Protein AF-A0A957X2J7-F1 (afdb_monomer_lite)

Secondary structure (DSSP, 8-state):
---------HHHHHTSPPPPPHHHHHHHHHHS------SS-HHHHHHHHHHHHHHHHHH----S-GGGS-HHHHH------GGGT-TT-

Structure (mmCIF, N/CA/C/O backbone):
data_AF-A0A957X2J7-F1
#
_entry.id   AF-A0A957X2J7-F1
#
loop_
_atom_site.group_PDB
_atom_site.id
_atom_site.type_symbol
_atom_site.label_atom_id
_atom_site.label_alt_id
_atom_site.label_comp_id
_atom_site.label_asym_id
_atom_site.label_entity_id
_atom_site.label_seq_id
_atom_site.pdbx_PDB_ins_code
_atom_site.Cartn_x
_atom_site.Cartn_y
_atom_site.Cartn_z
_atom_site.occupancy
_atom_site.B_iso_or_equiv
_atom_site.auth_seq_id
_atom_site.auth_comp_id
_atom_site.auth_asym_id
_atom_site.auth_atom_id
_atom_site.pdbx_PDB_model_num
ATOM 1 N N . MET A 1 1 ? -39.519 2.417 -11.603 1.00 34.06 1 MET A N 1
ATOM 2 C CA . MET A 1 1 ? -38.874 2.677 -10.299 1.00 34.06 1 MET A CA 1
ATOM 3 C C . MET A 1 1 ? -37.552 1.922 -10.275 1.00 34.06 1 MET A C 1
ATOM 5 O O . MET A 1 1 ? -37.559 0.730 -10.018 1.00 34.06 1 MET A O 1
ATOM 9 N N . MET A 1 2 ? -36.441 2.578 -10.623 1.00 31.12 2 MET A N 1
ATOM 10 C CA . MET A 1 2 ? -35.092 2.032 -10.427 1.00 31.12 2 MET A CA 1
ATOM 11 C C . MET A 1 2 ? -34.477 2.771 -9.243 1.00 31.12 2 MET A C 1
ATOM 13 O O . MET A 1 2 ? -34.329 3.992 -9.285 1.00 31.12 2 MET A O 1
ATOM 17 N N . ASN A 1 3 ? -34.169 2.029 -8.187 1.00 32.38 3 ASN A N 1
ATOM 18 C CA . ASN A 1 3 ? -33.551 2.546 -6.978 1.00 32.38 3 ASN A CA 1
ATOM 19 C C . ASN A 1 3 ? -32.102 2.948 -7.311 1.00 32.38 3 ASN A C 1
ATOM 21 O O . ASN A 1 3 ? -31.265 2.080 -7.561 1.00 32.38 3 ASN A O 1
ATOM 25 N N . ARG A 1 4 ? -31.803 4.254 -7.356 1.00 42.81 4 ARG A N 1
ATOM 26 C CA . ARG A 1 4 ? -30.418 4.746 -7.336 1.00 42.81 4 ARG A CA 1
ATOM 27 C C . ARG A 1 4 ? -29.862 4.430 -5.949 1.00 42.81 4 ARG A C 1
ATOM 29 O O . ARG A 1 4 ? -30.063 5.202 -5.019 1.00 42.81 4 ARG A O 1
ATOM 36 N N . MET A 1 5 ? -29.203 3.283 -5.800 1.00 41.62 5 MET A N 1
ATOM 37 C CA . MET A 1 5 ? -28.268 3.096 -4.693 1.00 41.62 5 MET A CA 1
ATOM 38 C C . MET A 1 5 ? -27.200 4.176 -4.856 1.00 41.62 5 MET A C 1
ATOM 40 O O . MET A 1 5 ? -26.534 4.224 -5.889 1.00 41.62 5 MET A O 1
ATOM 44 N N . GLY A 1 6 ? -27.144 5.105 -3.902 1.00 42.69 6 GLY A N 1
ATOM 45 C CA . GLY A 1 6 ? -26.172 6.189 -3.884 1.00 42.69 6 GLY A CA 1
ATOM 46 C C . GLY A 1 6 ? -24.774 5.593 -3.868 1.00 42.69 6 GLY A C 1
ATOM 47 O O . GLY A 1 6 ? -24.322 5.114 -2.833 1.00 42.69 6 GLY A O 1
ATOM 48 N N . GLY A 1 7 ? -24.137 5.558 -5.037 1.00 47.16 7 GLY A N 1
ATOM 49 C CA . GLY A 1 7 ? -22.733 5.213 -5.154 1.00 47.16 7 GLY A CA 1
ATOM 50 C C . GLY A 1 7 ? -21.949 6.294 -4.436 1.00 47.16 7 GLY A C 1
ATOM 51 O O . GLY A 1 7 ? -21.995 7.453 -4.844 1.00 47.16 7 GLY A O 1
ATOM 52 N N . VAL A 1 8 ? -21.294 5.918 -3.342 1.00 54.81 8 VAL A N 1
ATOM 53 C CA . VAL A 1 8 ? -20.260 6.745 -2.727 1.00 54.81 8 VAL A CA 1
ATOM 54 C C . VAL A 1 8 ? -19.240 7.023 -3.828 1.00 54.81 8 VAL A C 1
ATOM 56 O O . VAL A 1 8 ? -18.768 6.091 -4.483 1.00 54.81 8 VAL A O 1
ATOM 59 N N . ASN A 1 9 ? -18.993 8.296 -4.123 1.00 73.31 9 ASN A N 1
ATOM 60 C CA . ASN A 1 9 ? -18.021 8.671 -5.139 1.00 73.31 9 ASN A CA 1
ATOM 61 C C . ASN A 1 9 ? -16.620 8.285 -4.622 1.00 73.31 9 ASN A C 1
ATOM 63 O O . ASN A 1 9 ? -16.384 8.368 -3.420 1.00 73.31 9 ASN A O 1
ATOM 67 N N . GLU A 1 10 ? -15.676 7.878 -5.479 1.00 69.00 10 GLU A N 1
ATOM 68 C CA . GLU A 1 10 ? -14.342 7.402 -5.032 1.00 69.00 10 GLU A CA 1
ATOM 69 C C . GLU A 1 10 ? -13.634 8.415 -4.105 1.00 69.00 10 GLU A C 1
ATOM 71 O O . GLU A 1 10 ? -13.014 8.047 -3.110 1.00 69.00 10 GLU A O 1
ATOM 76 N N . ILE A 1 11 ? -13.787 9.710 -4.404 1.00 71.38 11 ILE A N 1
ATOM 77 C CA . ILE A 1 11 ? -13.242 10.826 -3.613 1.00 71.38 11 ILE A CA 1
ATOM 78 C C . ILE A 1 11 ? -13.885 10.926 -2.220 1.00 71.38 11 ILE A C 1
ATOM 80 O O . ILE A 1 11 ? -13.211 11.287 -1.250 1.00 71.38 11 ILE A O 1
ATOM 84 N N . ASP A 1 12 ? -15.169 10.588 -2.113 1.00 82.38 12 ASP A N 1
ATOM 85 C CA . ASP A 1 12 ? -15.904 10.621 -0.850 1.00 82.38 12 ASP A CA 1
ATOM 86 C C . ASP A 1 12 ? -15.413 9.498 0.073 1.00 82.38 12 ASP A C 1
ATOM 88 O O . ASP A 1 12 ? -15.233 9.712 1.272 1.00 82.38 12 ASP A O 1
ATOM 92 N N . GLU A 1 13 ? -15.124 8.316 -0.482 1.00 90.44 13 GLU A N 1
ATOM 93 C CA . GLU A 1 13 ? -14.612 7.179 0.287 1.00 90.44 13 GLU A CA 1
ATOM 94 C C . GLU A 1 13 ? -13.200 7.444 0.832 1.00 90.44 13 GLU A C 1
ATOM 96 O O . GLU A 1 13 ? -12.954 7.240 2.019 1.00 90.44 13 GLU A O 1
ATOM 101 N N . LEU A 1 14 ? -12.292 7.985 0.010 1.00 91.38 14 LEU A N 1
ATOM 102 C CA . LEU A 1 14 ? -10.929 8.345 0.439 1.00 91.38 14 LEU A CA 1
ATOM 103 C C . LEU A 1 14 ? -10.901 9.380 1.571 1.00 91.38 14 LEU A C 1
ATOM 105 O O . LEU A 1 14 ? -9.952 9.420 2.352 1.00 91.38 14 LEU A O 1
ATOM 109 N N . SER A 1 15 ? -11.937 10.216 1.651 1.00 92.62 15 SER A N 1
ATOM 110 C CA . SER A 1 15 ? -12.072 11.263 2.668 1.00 92.62 15 SER A CA 1
ATOM 111 C C . SER A 1 15 ? -12.952 10.840 3.851 1.00 92.62 15 SER A C 1
ATOM 113 O O . SER A 1 15 ? -13.173 11.633 4.769 1.00 92.62 15 SER A O 1
ATOM 115 N N . THR A 1 16 ? -13.475 9.610 3.846 1.00 92.31 16 THR A N 1
ATOM 116 C CA . THR A 1 16 ? -14.358 9.110 4.903 1.00 92.31 16 THR A CA 1
ATOM 117 C C . THR A 1 16 ? -13.547 8.766 6.158 1.00 92.31 16 THR A C 1
ATOM 119 O O . THR A 1 16 ? -12.606 7.974 6.086 1.00 92.31 16 THR A O 1
ATOM 122 N N . PRO A 1 17 ? -13.899 9.313 7.340 1.00 94.06 17 PRO A N 1
ATOM 123 C CA . PRO A 1 17 ? -13.222 8.956 8.581 1.00 94.06 17 PRO A CA 1
ATOM 124 C C . PRO A 1 17 ? -13.371 7.466 8.910 1.00 94.06 17 PRO A C 1
ATOM 126 O O . PRO A 1 17 ? -14.481 6.935 8.948 1.00 94.06 17 PRO A O 1
ATOM 129 N N . TYR A 1 18 ? -12.258 6.808 9.235 1.00 94.81 18 TYR A N 1
ATOM 130 C CA . TYR A 1 18 ? -12.247 5.432 9.728 1.00 94.81 18 TYR A CA 1
ATOM 131 C C . TYR A 1 18 ? -12.223 5.422 11.262 1.00 94.81 18 TYR A C 1
ATOM 133 O O . TYR A 1 18 ? -11.273 5.898 11.888 1.00 94.81 18 TYR A O 1
ATOM 141 N N . ALA A 1 19 ? -13.275 4.887 11.885 1.00 95.94 19 ALA A N 1
ATOM 142 C CA . ALA A 1 19 ? -13.388 4.847 13.339 1.00 95.94 19 ALA A CA 1
ATOM 143 C C . ALA A 1 19 ? -12.424 3.818 13.956 1.00 95.94 19 ALA A C 1
ATOM 145 O O . ALA A 1 19 ? -12.395 2.654 13.558 1.00 95.94 19 ALA A O 1
ATOM 146 N N . LEU A 1 20 ? -11.666 4.243 14.971 1.00 97.50 20 LEU A N 1
ATOM 147 C CA . LEU A 1 20 ? -10.750 3.384 15.722 1.00 97.50 20 LEU A CA 1
ATOM 148 C C . LEU A 1 20 ? -11.353 2.975 17.065 1.00 97.50 20 LEU A C 1
ATOM 150 O O . LEU A 1 20 ? -11.952 3.782 17.775 1.00 97.50 20 LEU A O 1
ATOM 154 N N . THR A 1 21 ? -11.144 1.717 17.434 1.00 97.81 21 THR A N 1
ATOM 155 C CA . THR A 1 21 ? -11.493 1.190 18.760 1.00 97.81 21 THR A CA 1
ATOM 156 C C . THR A 1 21 ? -10.374 1.449 19.769 1.00 97.81 21 THR A C 1
ATOM 158 O O . THR A 1 21 ? -9.205 1.588 19.401 1.00 97.81 21 THR A O 1
ATOM 161 N N . ALA A 1 22 ? -10.721 1.459 21.059 1.00 98.31 22 ALA A N 1
ATOM 162 C CA . ALA A 1 22 ? -9.740 1.561 22.140 1.00 98.31 22 ALA A CA 1
ATOM 163 C C . ALA A 1 22 ? -8.675 0.454 22.057 1.00 98.31 22 ALA A C 1
ATOM 165 O O . ALA A 1 22 ? -7.487 0.736 22.194 1.00 98.31 22 ALA A O 1
ATOM 166 N N . ASP A 1 23 ? -9.087 -0.772 21.731 1.00 98.19 23 ASP A N 1
ATOM 167 C CA . ASP A 1 23 ? -8.186 -1.920 21.618 1.00 98.19 23 ASP A CA 1
ATOM 168 C C . ASP A 1 23 ? -7.197 -1.775 20.454 1.00 98.19 23 ASP A C 1
ATOM 170 O O . ASP A 1 23 ? -6.020 -2.094 20.601 1.00 98.19 23 ASP A O 1
ATOM 174 N N . GLN A 1 24 ? -7.634 -1.246 19.304 1.00 98.38 24 GLN A N 1
ATOM 175 C CA . GLN A 1 24 ? -6.737 -0.966 18.172 1.00 98.38 24 GLN A CA 1
ATOM 176 C C . GLN A 1 24 ? -5.702 0.109 18.523 1.00 98.38 24 GLN A C 1
ATOM 178 O O . GLN A 1 24 ? -4.531 -0.028 18.165 1.00 98.38 24 GLN A O 1
ATOM 183 N N . MET A 1 25 ? -6.116 1.157 19.242 1.00 98.38 25 MET A N 1
ATOM 184 C CA . MET A 1 25 ? -5.200 2.201 19.706 1.00 98.38 25 MET A CA 1
ATOM 185 C C . MET A 1 25 ? -4.194 1.651 20.724 1.00 98.38 25 MET A C 1
ATOM 187 O O . MET A 1 25 ? -2.996 1.905 20.594 1.00 98.38 25 MET A O 1
ATOM 191 N N . ALA A 1 26 ? -4.655 0.852 21.689 1.00 98.44 26 ALA A N 1
ATOM 192 C CA . ALA A 1 26 ? -3.795 0.212 22.681 1.00 98.44 26 ALA A CA 1
ATOM 193 C C . ALA A 1 26 ? -2.799 -0.763 22.028 1.00 98.44 26 ALA A C 1
ATOM 195 O O . ALA A 1 26 ? -1.607 -0.728 22.336 1.00 98.44 26 ALA A O 1
ATOM 196 N N . ALA A 1 27 ? -3.252 -1.574 21.066 1.00 98.44 27 ALA A N 1
ATOM 197 C CA . ALA A 1 27 ? -2.392 -2.491 20.322 1.00 98.44 27 ALA A CA 1
ATOM 198 C C . ALA A 1 27 ? -1.292 -1.751 19.548 1.00 98.44 27 ALA A C 1
ATOM 200 O O . ALA A 1 27 ? -0.146 -2.201 19.552 1.00 98.44 27 ALA A O 1
ATOM 201 N N . TYR A 1 28 ? -1.610 -0.611 18.926 1.00 98.44 28 TYR A N 1
ATOM 202 C CA . TYR A 1 28 ? -0.604 0.219 18.263 1.00 98.44 28 TYR A CA 1
ATOM 203 C C . TYR A 1 28 ? 0.416 0.784 19.259 1.00 98.44 28 TYR A C 1
ATOM 205 O O . TYR A 1 28 ? 1.617 0.669 19.027 1.00 98.44 28 TYR A O 1
ATOM 213 N N . GLN A 1 29 ? -0.045 1.343 20.383 1.00 98.50 29 GLN A N 1
ATOM 214 C CA . GLN A 1 29 ? 0.833 1.901 21.420 1.00 98.50 29 GLN A CA 1
ATOM 215 C C . GLN A 1 29 ? 1.781 0.850 22.008 1.00 98.50 29 GLN A C 1
ATOM 217 O O . GLN A 1 29 ? 2.940 1.152 22.276 1.00 98.50 29 GLN 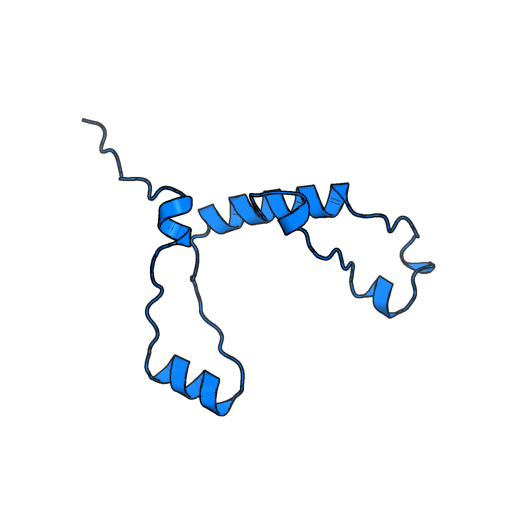A O 1
ATOM 222 N N . GLN A 1 30 ? 1.304 -0.384 22.183 1.00 98.50 30 GLN A N 1
ATOM 223 C CA . GLN A 1 30 ? 2.103 -1.479 22.725 1.00 98.50 30 GLN A CA 1
ATOM 224 C C . GLN A 1 30 ? 3.089 -2.062 21.704 1.00 98.50 30 GLN A C 1
ATOM 226 O O . GLN A 1 30 ? 4.223 -2.374 22.063 1.00 98.50 30 GLN A O 1
ATOM 231 N N . ASN A 1 31 ? 2.662 -2.248 20.451 1.00 98.38 31 ASN A N 1
ATOM 232 C CA . ASN A 1 31 ? 3.415 -3.038 19.470 1.00 98.38 31 ASN A CA 1
ATOM 233 C C . ASN A 1 31 ? 4.156 -2.190 18.425 1.00 98.38 31 ASN A C 1
ATOM 235 O O . ASN A 1 31 ? 4.960 -2.728 17.667 1.00 98.38 31 ASN A O 1
ATOM 239 N N . GLY A 1 32 ? 3.864 -0.891 18.331 1.00 98.06 32 GLY A N 1
ATOM 240 C CA . GLY A 1 32 ? 4.362 -0.008 17.270 1.00 98.06 32 GLY A CA 1
ATOM 241 C C . GLY A 1 32 ? 3.701 -0.228 15.902 1.00 98.06 32 GLY A C 1
ATOM 242 O O . GLY A 1 32 ? 4.076 0.424 14.931 1.00 98.06 32 GLY A O 1
ATOM 243 N N . TYR A 1 33 ? 2.723 -1.137 15.803 1.00 98.00 33 TYR A N 1
ATOM 244 C CA . TYR A 1 33 ? 1.927 -1.391 14.600 1.00 98.00 33 TYR A CA 1
ATOM 245 C C . TYR A 1 33 ? 0.532 -1.925 14.963 1.00 98.00 33 TYR A C 1
ATOM 247 O O . TY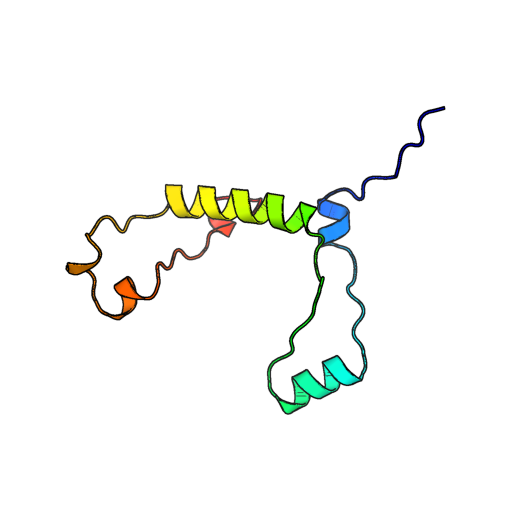R A 1 33 ? 0.318 -2.468 16.046 1.00 98.00 33 TYR A O 1
ATOM 255 N N . VAL A 1 34 ? -0.426 -1.792 14.042 1.00 97.88 34 VAL A N 1
ATOM 256 C CA . VAL A 1 34 ? -1.774 -2.369 14.164 1.00 97.88 34 VAL A CA 1
ATOM 257 C C . VAL A 1 34 ? -2.292 -2.791 12.791 1.00 97.88 34 VAL A C 1
ATOM 259 O O . VAL A 1 34 ? -2.012 -2.143 11.785 1.00 97.88 34 VAL A O 1
ATOM 262 N N . LYS A 1 35 ? -3.060 -3.884 12.737 1.00 96.75 35 LYS A N 1
ATOM 263 C CA . LYS A 1 35 ? -3.788 -4.292 11.530 1.00 96.75 35 LYS A CA 1
ATOM 264 C C . LYS A 1 35 ? -5.213 -3.750 11.585 1.00 96.75 35 LYS A C 1
ATOM 266 O O . LYS A 1 35 ? -6.008 -4.194 12.411 1.00 96.75 35 LYS A O 1
ATOM 271 N N . LEU A 1 36 ? -5.542 -2.853 10.663 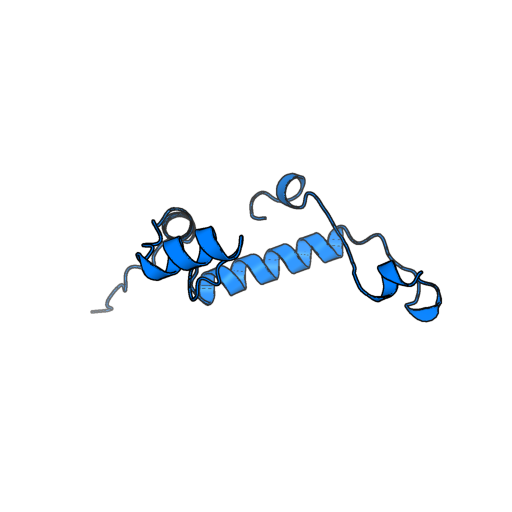1.00 97.50 36 LEU A N 1
ATOM 272 C CA . LEU A 1 36 ? -6.912 -2.412 10.407 1.00 97.50 36 LEU A CA 1
ATOM 273 C C . LEU A 1 36 ? -7.463 -3.200 9.217 1.00 97.50 36 LEU A C 1
ATOM 275 O O . LEU A 1 36 ? -6.751 -3.433 8.239 1.00 97.50 36 LEU A O 1
ATOM 279 N N . LYS A 1 37 ? -8.696 -3.685 9.333 1.00 95.38 37 LYS A N 1
ATOM 280 C CA . LYS A 1 37 ? -9.367 -4.436 8.268 1.00 95.38 37 LYS A CA 1
ATOM 281 C C . LYS A 1 37 ? -10.350 -3.513 7.568 1.00 95.38 37 LYS A C 1
ATOM 283 O O . LYS A 1 37 ? -10.904 -2.637 8.216 1.00 95.38 37 LYS A O 1
ATOM 288 N N . ASP A 1 38 ? -10.551 -3.742 6.275 1.00 94.62 38 ASP A N 1
ATOM 289 C CA . ASP A 1 38 ? -11.644 -3.129 5.516 1.00 94.62 38 ASP A CA 1
ATOM 290 C C . ASP A 1 38 ? -11.657 -1.589 5.593 1.00 94.62 38 ASP A C 1
ATOM 292 O O . ASP A 1 38 ? -12.708 -0.964 5.657 1.00 94.62 38 ASP A O 1
ATOM 296 N N . VAL A 1 39 ? -10.464 -0.973 5.597 1.00 95.31 39 VAL A N 1
ATOM 297 C CA . VAL A 1 39 ? -10.301 0.495 5.582 1.00 95.31 39 VAL A CA 1
ATOM 298 C C . VAL A 1 39 ? -10.879 1.096 4.301 1.00 95.31 39 VAL A C 1
ATOM 300 O O . VAL A 1 39 ? -11.439 2.185 4.330 1.00 95.31 39 VAL A O 1
ATOM 303 N N . PHE A 1 40 ? -10.768 0.353 3.200 1.00 94.94 40 PHE A N 1
ATOM 304 C CA . PHE A 1 40 ? -11.332 0.686 1.901 1.00 94.94 40 PHE A CA 1
ATOM 305 C C . PHE A 1 40 ? -12.142 -0.488 1.360 1.00 94.94 40 PHE A C 1
ATOM 307 O O . PHE A 1 40 ? -11.859 -1.658 1.644 1.00 94.94 40 PHE A O 1
ATOM 314 N N . SER A 1 41 ? -13.130 -0.161 0.542 1.00 94.44 41 SER A N 1
ATOM 315 C CA . SER A 1 41 ? -13.993 -1.091 -0.154 1.00 94.44 41 SER A CA 1
ATOM 316 C C . SER A 1 41 ? -13.208 -1.905 -1.190 1.00 94.44 41 SER A C 1
ATOM 318 O O . SER A 1 41 ? -12.234 -1.423 -1.781 1.00 94.44 41 SER A O 1
ATOM 320 N N . PRO A 1 42 ? -13.652 -3.137 -1.496 1.00 95.62 42 PRO A N 1
ATOM 321 C CA . PRO A 1 42 ? -13.044 -3.935 -2.558 1.00 95.62 42 PRO A CA 1
ATOM 322 C C . PRO A 1 42 ? -13.039 -3.233 -3.924 1.00 95.62 42 PRO A C 1
ATOM 324 O O . PRO A 1 42 ? -12.128 -3.453 -4.718 1.00 95.62 42 PRO A O 1
ATOM 327 N N . ALA A 1 43 ? -14.042 -2.391 -4.198 1.00 94.00 43 ALA A N 1
ATOM 328 C CA . ALA A 1 43 ? -14.147 -1.648 -5.450 1.00 94.00 43 ALA A CA 1
ATOM 329 C C . ALA A 1 43 ? -13.043 -0.589 -5.569 1.00 94.00 43 ALA A C 1
ATOM 331 O O . ALA A 1 43 ? -12.333 -0.564 -6.574 1.00 94.00 43 ALA A O 1
ATOM 332 N N . LEU A 1 44 ? -12.840 0.218 -4.523 1.00 93.94 44 LEU A N 1
ATOM 333 C CA . LEU A 1 44 ? -11.787 1.233 -4.505 1.00 93.94 44 LEU A CA 1
ATOM 334 C C . LEU A 1 44 ? -10.395 0.591 -4.599 1.00 93.94 44 LEU A C 1
ATOM 336 O O . LEU A 1 44 ? -9.545 1.041 -5.372 1.00 93.94 44 LEU A O 1
ATOM 340 N N . LEU A 1 45 ? -10.185 -0.516 -3.877 1.00 94.94 45 LEU A N 1
ATOM 341 C CA . LEU A 1 45 ? -8.942 -1.288 -3.947 1.00 94.94 45 LEU A CA 1
ATOM 342 C C . LEU A 1 45 ? -8.680 -1.847 -5.353 1.00 94.94 45 LEU A C 1
ATOM 344 O O . LEU A 1 45 ? -7.531 -1.851 -5.795 1.00 94.94 45 LEU A O 1
ATOM 348 N N . ALA A 1 46 ? -9.714 -2.291 -6.072 1.00 95.44 46 ALA A N 1
ATOM 349 C CA . ALA A 1 46 ? -9.569 -2.762 -7.447 1.00 95.44 46 ALA A CA 1
ATOM 350 C C . ALA A 1 46 ? -9.157 -1.625 -8.399 1.00 95.44 46 ALA A C 1
ATOM 352 O O . ALA A 1 46 ? -8.244 -1.818 -9.208 1.00 95.44 46 ALA A O 1
ATOM 353 N N . THR A 1 47 ? -9.766 -0.439 -8.268 1.00 93.50 47 THR A N 1
ATOM 354 C CA . THR A 1 47 ? -9.403 0.746 -9.064 1.00 93.50 47 THR A CA 1
ATOM 355 C C . THR A 1 47 ? -7.940 1.138 -8.837 1.00 93.50 47 THR A C 1
ATOM 357 O O . THR A 1 47 ? -7.160 1.213 -9.791 1.00 93.50 47 THR A O 1
ATOM 360 N N . TYR A 1 48 ? -7.540 1.348 -7.580 1.00 94.75 48 TYR A N 1
ATOM 361 C CA . TYR A 1 48 ? -6.176 1.774 -7.250 1.00 94.75 48 TYR A CA 1
ATOM 362 C C . TYR A 1 48 ? -5.142 0.684 -7.545 1.00 94.75 48 TYR A C 1
ATOM 364 O O . TYR A 1 48 ? -4.068 0.980 -8.063 1.00 94.75 48 TYR A O 1
ATOM 372 N N . GLY A 1 49 ? -5.470 -0.587 -7.297 1.00 95.19 49 GLY A N 1
ATOM 373 C CA . GLY A 1 49 ? -4.591 -1.712 -7.613 1.00 95.19 49 GLY A CA 1
ATOM 374 C C . GLY A 1 49 ? -4.260 -1.801 -9.105 1.00 95.19 49 GLY A C 1
ATOM 375 O O . GLY A 1 49 ? -3.097 -2.005 -9.468 1.00 95.19 49 GLY A O 1
ATOM 376 N N . ALA A 1 50 ? -5.250 -1.586 -9.979 1.00 96.19 50 ALA A N 1
ATOM 377 C CA . ALA A 1 50 ? -5.031 -1.541 -11.423 1.00 96.19 50 ALA A CA 1
ATOM 378 C C . ALA A 1 50 ? -4.152 -0.346 -11.831 1.00 96.19 50 ALA A C 1
ATOM 380 O O . ALA A 1 50 ? -3.214 -0.512 -12.615 1.00 96.19 50 ALA A O 1
ATOM 381 N N . GLN A 1 51 ? -4.409 0.836 -11.262 1.00 95.88 51 GLN A N 1
ATOM 382 C CA . GLN A 1 51 ? -3.644 2.041 -11.581 1.00 95.88 51 GLN A CA 1
ATOM 383 C C . GLN A 1 51 ? -2.184 1.939 -11.123 1.00 95.88 51 GLN A C 1
ATOM 385 O O . GLN A 1 51 ? -1.277 2.184 -11.918 1.00 95.88 51 GLN A O 1
ATOM 390 N N . ILE A 1 52 ? -1.942 1.502 -9.884 1.00 95.75 52 ILE A N 1
ATOM 391 C CA . ILE A 1 52 ? -0.594 1.260 -9.352 1.00 95.75 52 ILE A CA 1
ATOM 392 C C . ILE A 1 52 ? 0.145 0.252 -10.234 1.00 95.75 52 ILE A C 1
ATOM 394 O O . ILE A 1 52 ? 1.293 0.487 -10.602 1.00 95.75 52 ILE A O 1
ATOM 398 N N . THR A 1 53 ? -0.517 -0.843 -10.626 1.00 94.94 53 THR A N 1
ATOM 399 C CA . THR A 1 53 ? 0.080 -1.863 -11.504 1.00 94.94 53 THR A CA 1
ATOM 400 C C . THR A 1 53 ? 0.532 -1.263 -12.833 1.00 94.94 53 THR A C 1
ATOM 402 O O . THR A 1 53 ? 1.659 -1.518 -13.262 1.00 94.94 53 THR A O 1
ATOM 405 N N . ARG A 1 54 ? -0.311 -0.437 -13.464 1.00 95.88 54 ARG A N 1
ATOM 406 C CA . ARG A 1 54 ? 0.018 0.243 -14.723 1.00 95.88 54 ARG A CA 1
ATOM 407 C C . ARG A 1 54 ? 1.236 1.157 -14.563 1.00 95.88 54 ARG A C 1
ATOM 409 O O . ARG A 1 54 ? 2.202 1.008 -15.308 1.00 95.88 54 ARG A O 1
ATOM 416 N N . VAL A 1 55 ? 1.226 2.050 -13.570 1.00 95.06 55 VAL A N 1
ATOM 417 C CA . VAL A 1 55 ? 2.318 3.019 -13.352 1.00 95.06 55 VAL A CA 1
ATOM 418 C C . VAL A 1 55 ? 3.627 2.302 -12.997 1.00 95.06 55 VAL A C 1
ATOM 420 O O . VAL A 1 55 ? 4.688 2.664 -13.503 1.00 95.06 55 VAL A O 1
ATOM 423 N N . VAL A 1 56 ? 3.572 1.237 -12.186 1.00 94.12 56 VAL A N 1
ATOM 424 C CA . VAL A 1 56 ? 4.743 0.398 -11.875 1.00 94.12 56 VAL A CA 1
ATOM 425 C C . VAL A 1 56 ? 5.328 -0.220 -13.141 1.00 94.12 56 VAL A C 1
ATOM 427 O O . VAL A 1 56 ? 6.544 -0.193 -13.309 1.00 94.12 56 VAL A O 1
ATOM 430 N N . GLN A 1 57 ? 4.497 -0.758 -14.038 1.00 92.56 57 GLN A N 1
ATOM 431 C CA . GLN A 1 57 ? 4.966 -1.353 -15.293 1.00 92.56 57 GLN A CA 1
ATOM 432 C C . GLN A 1 57 ? 5.607 -0.315 -16.218 1.00 92.56 57 GLN A C 1
ATOM 434 O O . GLN A 1 57 ? 6.695 -0.564 -16.733 1.00 92.56 57 GLN A O 1
ATOM 439 N N . GLU A 1 58 ? 4.983 0.853 -16.378 1.00 93.50 58 GLU A N 1
ATOM 440 C CA . GLU A 1 58 ? 5.506 1.958 -17.196 1.00 93.50 58 GLU A CA 1
ATOM 441 C C . GLU A 1 58 ? 6.856 2.476 -16.687 1.00 93.50 58 GLU A C 1
ATOM 443 O O . GLU A 1 58 ? 7.716 2.883 -17.468 1.00 93.50 58 GLU A O 1
ATOM 448 N N . ARG A 1 59 ? 7.052 2.458 -15.366 1.00 92.81 59 ARG A N 1
ATOM 449 C CA . ARG A 1 59 ? 8.245 2.998 -14.705 1.00 92.81 59 ARG A CA 1
ATOM 450 C C . ARG A 1 59 ? 9.315 1.948 -14.423 1.00 92.81 59 ARG A C 1
ATOM 452 O O . ARG A 1 59 ? 10.408 2.321 -13.993 1.00 92.81 59 ARG A O 1
ATOM 459 N N . ASN A 1 60 ? 9.027 0.669 -14.646 1.00 90.19 60 ASN A N 1
ATOM 460 C CA . ASN A 1 60 ? 9.955 -0.411 -14.362 1.00 90.19 60 ASN A CA 1
ATOM 461 C C . ASN A 1 60 ? 11.122 -0.427 -15.361 1.00 90.19 60 ASN A C 1
ATOM 463 O O . ASN A 1 60 ? 10.966 -0.814 -16.516 1.00 90.19 60 ASN A O 1
ATOM 467 N N . THR A 1 61 ? 12.314 -0.081 -14.880 1.00 83.88 61 THR A N 1
ATOM 468 C CA . THR A 1 61 ? 13.574 -0.124 -15.640 1.00 83.88 61 THR A CA 1
ATOM 469 C C . THR A 1 61 ? 14.371 -1.418 -15.421 1.00 83.88 61 THR A C 1
ATOM 471 O O . THR A 1 61 ? 15.464 -1.585 -15.964 1.00 83.88 61 THR A O 1
ATOM 474 N N . GLN A 1 62 ? 13.858 -2.350 -14.609 1.00 83.44 62 GLN A N 1
ATOM 475 C CA . GLN A 1 62 ? 14.521 -3.613 -14.297 1.00 83.44 62 GLN A CA 1
ATOM 476 C C . GLN A 1 62 ? 14.180 -4.679 -15.346 1.00 83.44 62 GLN A C 1
ATOM 478 O O . GLN A 1 62 ? 13.179 -5.393 -15.240 1.00 83.44 62 GLN A O 1
ATOM 483 N N . HIS A 1 63 ? 15.061 -4.812 -16.337 1.00 83.50 63 HIS A N 1
ATOM 484 C CA . HIS A 1 63 ? 14.923 -5.769 -17.439 1.00 83.50 63 HIS A CA 1
ATOM 485 C C . HIS A 1 63 ? 15.802 -7.018 -17.288 1.00 83.50 63 HIS A C 1
ATOM 487 O O . HIS A 1 63 ? 15.685 -7.933 -18.102 1.00 83.50 63 HIS A O 1
ATOM 493 N N . LEU A 1 64 ? 16.657 -7.095 -16.258 1.00 86.25 64 LEU A N 1
ATOM 494 C CA . LEU A 1 64 ? 17.525 -8.258 -16.081 1.00 86.25 64 LEU A CA 1
ATOM 495 C C . LEU A 1 64 ? 16.695 -9.513 -15.774 1.00 86.25 64 LEU A C 1
ATOM 497 O O . LEU A 1 64 ? 15.745 -9.441 -14.974 1.00 86.25 64 LEU A O 1
ATOM 501 N N . PRO A 1 65 ? 17.069 -10.676 -16.334 1.00 88.00 65 PRO A N 1
ATOM 502 C CA . PRO A 1 65 ? 16.537 -11.965 -15.918 1.00 88.00 65 PRO A CA 1
ATOM 503 C C . PRO A 1 65 ? 16.721 -12.182 -14.417 1.00 88.00 65 PRO A C 1
ATOM 505 O O . PRO A 1 65 ? 17.710 -11.747 -13.828 1.00 88.00 65 PRO A O 1
ATOM 508 N N . LEU A 1 66 ? 15.789 -12.900 -13.782 1.00 85.00 66 LEU A N 1
ATOM 509 C CA . LEU A 1 66 ? 15.820 -13.118 -12.333 1.00 85.00 66 LEU A CA 1
ATOM 510 C C . LEU A 1 66 ? 17.159 -13.707 -11.863 1.00 85.00 66 LEU A C 1
ATOM 512 O O . LEU A 1 66 ? 17.650 -13.298 -10.820 1.00 85.00 66 LEU A O 1
ATOM 516 N N . ALA A 1 67 ? 17.773 -14.612 -12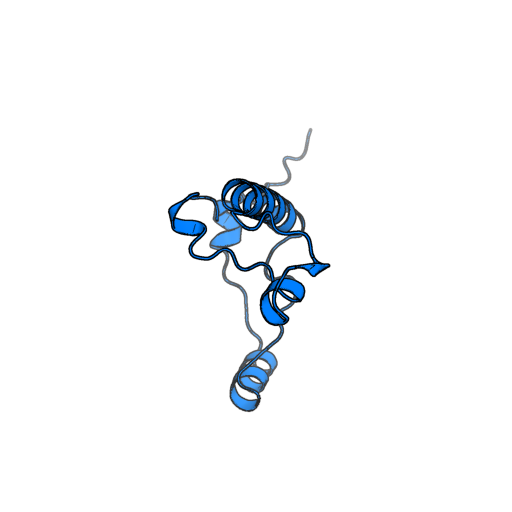.634 1.00 89.62 67 ALA A N 1
ATOM 517 C CA . ALA A 1 67 ? 19.056 -15.239 -12.304 1.00 89.62 67 ALA A CA 1
ATOM 518 C C . ALA A 1 67 ? 20.205 -14.225 -12.134 1.00 89.62 67 ALA A C 1
ATOM 520 O O . ALA A 1 67 ? 21.032 -14.395 -11.233 1.00 89.62 67 ALA A O 1
ATOM 521 N N . GLU A 1 68 ? 20.196 -13.155 -12.931 1.00 88.62 68 GLU A N 1
ATOM 522 C CA . GLU A 1 68 ? 21.235 -12.117 -13.003 1.00 88.62 68 GLU A CA 1
ATOM 523 C C . GLU A 1 68 ? 21.028 -10.988 -11.983 1.00 88.62 68 GLU A C 1
ATOM 525 O O . GLU A 1 68 ? 21.907 -10.155 -11.770 1.00 88.62 68 GLU A O 1
ATOM 530 N N . ARG A 1 69 ? 19.876 -10.962 -11.302 1.00 89.31 69 ARG A N 1
ATOM 531 C CA . ARG A 1 69 ? 19.592 -9.978 -10.251 1.00 89.31 69 ARG A CA 1
ATOM 532 C C . ARG A 1 69 ? 20.349 -10.310 -8.958 1.00 89.31 69 ARG A C 1
ATOM 534 O O . ARG A 1 69 ? 20.507 -11.474 -8.579 1.00 89.31 69 ARG A O 1
ATOM 541 N N . GLY A 1 70 ? 20.770 -9.277 -8.227 1.00 87.44 70 GLY A N 1
ATOM 542 C CA . GLY A 1 70 ? 21.277 -9.431 -6.857 1.00 87.44 70 GLY A CA 1
ATOM 543 C C . GLY A 1 70 ? 20.196 -9.945 -5.895 1.00 87.44 70 GLY A C 1
ATOM 544 O O . GLY A 1 70 ? 19.006 -9.848 -6.190 1.00 87.44 70 GLY A O 1
ATOM 545 N N . THR A 1 71 ? 20.586 -10.466 -4.726 1.00 87.00 71 THR A N 1
ATOM 546 C CA . THR A 1 71 ? 19.669 -11.086 -3.743 1.00 87.00 71 THR A CA 1
ATOM 547 C C . THR A 1 71 ? 18.471 -10.202 -3.395 1.00 87.00 71 THR A C 1
ATOM 549 O O . THR A 1 71 ? 17.341 -10.678 -3.356 1.00 87.00 71 THR A O 1
ATOM 552 N N . TYR A 1 72 ? 18.698 -8.901 -3.213 1.00 81.88 72 TYR A N 1
ATOM 553 C CA . TYR A 1 72 ? 17.626 -7.958 -2.901 1.00 81.88 72 TYR A CA 1
ATOM 554 C C . TYR A 1 72 ? 16.673 -7.738 -4.087 1.00 81.88 72 TYR A C 1
ATOM 556 O O . TYR A 1 72 ? 15.462 -7.859 -3.940 1.00 81.88 72 TYR A O 1
ATOM 564 N N . ALA A 1 73 ? 17.216 -7.521 -5.289 1.00 80.56 73 ALA A N 1
ATOM 565 C CA . ALA A 1 73 ? 16.440 -7.314 -6.517 1.00 80.56 73 ALA A CA 1
ATOM 566 C C . ALA A 1 73 ? 15.724 -8.586 -7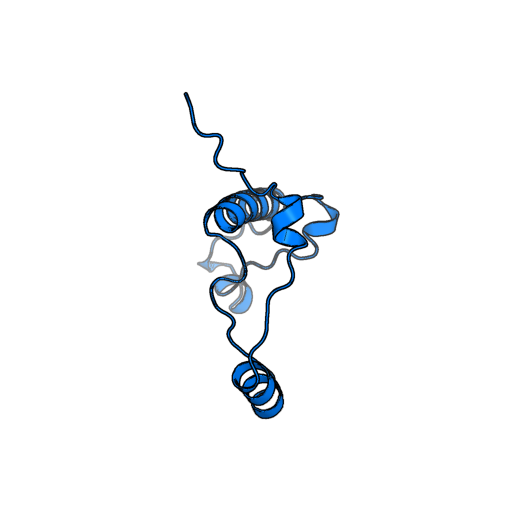.022 1.00 80.56 73 ALA A C 1
ATOM 568 O O . ALA A 1 73 ? 14.8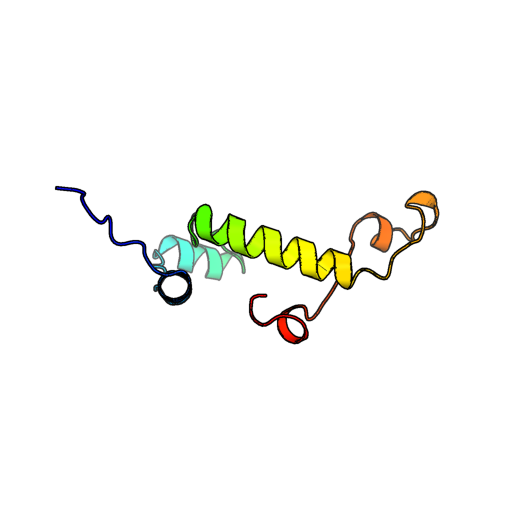54 -8.514 -7.893 1.00 80.56 73 ALA A O 1
ATOM 569 N N . LYS A 1 74 ? 16.098 -9.759 -6.495 1.00 84.06 74 LYS A N 1
ATOM 570 C CA . LYS A 1 74 ? 15.357 -11.017 -6.663 1.00 84.06 74 LYS A CA 1
ATOM 571 C C . LYS A 1 74 ? 14.116 -11.072 -5.774 1.00 84.06 74 LYS A C 1
ATOM 573 O O . LYS A 1 74 ? 13.110 -11.626 -6.198 1.00 84.06 74 LYS A O 1
ATOM 578 N N . ALA A 1 75 ? 14.199 -10.520 -4.564 1.00 85.12 75 ALA A N 1
ATOM 579 C CA . ALA A 1 75 ? 13.111 -10.544 -3.592 1.00 85.12 75 ALA A CA 1
ATOM 580 C C . ALA A 1 75 ? 12.096 -9.415 -3.819 1.00 85.12 75 ALA A C 1
ATOM 582 O O . ALA A 1 75 ? 10.898 -9.632 -3.653 1.00 85.12 75 ALA A O 1
ATOM 583 N N . PHE A 1 76 ? 12.562 -8.229 -4.221 1.00 84.56 76 PHE A N 1
ATOM 584 C CA . PHE A 1 76 ? 11.719 -7.044 -4.345 1.00 84.56 76 PHE A CA 1
ATOM 585 C C . PHE A 1 76 ? 12.004 -6.272 -5.632 1.00 84.56 76 PHE A C 1
ATOM 587 O O . PHE A 1 76 ? 13.152 -5.959 -5.954 1.00 84.56 76 PHE A O 1
ATOM 594 N N . LEU A 1 77 ? 10.933 -5.912 -6.341 1.00 86.25 77 LEU A N 1
ATOM 595 C CA . LEU A 1 77 ? 10.945 -4.818 -7.303 1.00 86.25 77 LEU A CA 1
ATOM 596 C C . LEU A 1 77 ? 10.452 -3.566 -6.578 1.00 86.25 77 LEU A C 1
ATOM 598 O O . LEU A 1 77 ? 9.319 -3.542 -6.105 1.00 86.25 77 LEU A O 1
ATOM 602 N N . GLN A 1 78 ? 11.298 -2.541 -6.491 1.00 87.94 78 GLN A N 1
ATOM 603 C CA . GLN A 1 78 ? 10.951 -1.286 -5.835 1.00 87.94 78 GLN A CA 1
ATOM 604 C C . GLN A 1 78 ? 10.892 -0.163 -6.865 1.00 87.94 78 GLN A C 1
ATOM 606 O O . GLN A 1 78 ? 11.906 0.183 -7.466 1.00 87.94 78 GLN A O 1
ATOM 611 N N . ILE A 1 79 ? 9.704 0.413 -7.034 1.00 91.88 79 ILE A N 1
ATOM 612 C CA . ILE A 1 79 ? 9.485 1.649 -7.784 1.00 91.88 79 ILE A CA 1
ATOM 613 C C . ILE A 1 79 ? 8.918 2.661 -6.787 1.00 91.88 79 ILE A C 1
ATOM 615 O O . ILE A 1 79 ? 7.884 2.409 -6.172 1.00 91.88 79 ILE A O 1
ATOM 619 N N . THR A 1 80 ? 9.634 3.760 -6.564 1.00 91.25 80 THR A N 1
ATOM 620 C CA . THR A 1 80 ? 9.295 4.772 -5.552 1.00 91.25 80 THR A CA 1
ATOM 621 C C . THR A 1 80 ? 8.611 5.984 -6.179 1.00 91.25 80 THR A C 1
ATOM 623 O O . THR A 1 80 ? 8.659 6.163 -7.395 1.00 91.25 80 THR A O 1
ATOM 626 N N . ASN A 1 81 ? 8.007 6.831 -5.340 1.00 94.12 81 ASN A N 1
ATOM 627 C CA . ASN A 1 81 ? 7.449 8.136 -5.718 1.00 94.12 81 ASN A CA 1
ATOM 628 C C . ASN A 1 81 ? 6.427 8.078 -6.866 1.00 94.12 81 ASN A C 1
ATOM 630 O O . ASN A 1 81 ? 6.418 8.933 -7.747 1.00 94.12 81 ASN A O 1
ATOM 634 N N . LEU A 1 82 ? 5.557 7.061 -6.871 1.00 94.75 82 LEU A N 1
ATOM 635 C CA . LEU A 1 82 ? 4.553 6.890 -7.928 1.00 94.75 82 LEU A CA 1
ATOM 636 C C . LEU A 1 82 ? 3.594 8.092 -8.031 1.00 94.75 82 LEU A C 1
ATOM 638 O O . LEU A 1 82 ? 3.196 8.445 -9.138 1.00 94.75 82 LEU A O 1
ATOM 642 N N . TRP A 1 83 ? 3.312 8.762 -6.908 1.00 94.38 83 TRP A N 1
ATOM 643 C CA . TRP A 1 83 ? 2.433 9.936 -6.825 1.00 94.38 83 TRP A CA 1
ATOM 644 C C . TRP A 1 83 ? 2.931 11.163 -7.598 1.00 94.38 83 TRP A C 1
ATOM 646 O O . TRP A 1 83 ? 2.149 12.040 -7.956 1.00 94.38 83 TRP A O 1
ATOM 656 N N . GLU A 1 84 ? 4.231 11.253 -7.891 1.00 95.31 84 GLU A N 1
ATOM 657 C CA . GLU A 1 84 ? 4.781 12.340 -8.717 1.00 95.31 84 GLU A CA 1
ATOM 658 C C . GLU A 1 84 ? 4.514 12.123 -10.213 1.00 95.31 84 GLU A C 1
ATOM 660 O O . GLU A 1 84 ? 4.702 13.029 -11.026 1.00 95.31 84 GLU A O 1
ATOM 665 N N . HIS A 1 85 ? 4.098 10.913 -10.589 1.00 92.12 85 HIS A N 1
ATOM 666 C CA . HIS A 1 85 ? 3.927 10.494 -11.977 1.00 92.12 85 HIS A CA 1
ATOM 667 C C . HIS A 1 85 ? 2.469 10.270 -12.363 1.00 92.12 85 HIS A C 1
ATOM 669 O O . HIS A 1 85 ? 2.152 10.293 -13.552 1.00 92.12 85 HIS A O 1
ATOM 675 N N . ASP A 1 86 ? 1.587 10.069 -11.387 1.00 93.31 86 ASP A N 1
ATOM 676 C CA . ASP A 1 86 ? 0.167 9.877 -11.625 1.00 93.31 86 ASP A CA 1
ATOM 677 C C . ASP A 1 86 ? -0.654 10.382 -10.439 1.00 93.31 86 ASP A C 1
ATOM 679 O O . ASP A 1 86 ? -0.467 9.929 -9.320 1.00 93.31 86 ASP A O 1
ATOM 683 N N . ALA A 1 87 ? -1.596 11.294 -10.682 1.00 90.81 87 ALA A N 1
ATOM 684 C CA . ALA A 1 87 ? -2.414 11.887 -9.622 1.00 90.81 87 ALA A CA 1
ATOM 685 C C . ALA A 1 87 ? -3.413 10.905 -8.974 1.00 90.81 87 ALA A C 1
ATOM 687 O O . ALA A 1 87 ? -4.073 11.265 -7.999 1.00 90.81 87 ALA A O 1
ATOM 688 N N . LYS A 1 88 ? -3.578 9.695 -9.530 1.00 86.88 88 LYS A N 1
ATOM 689 C CA . LYS A 1 88 ? -4.404 8.620 -8.961 1.00 86.88 88 LYS A CA 1
ATOM 690 C C . LYS A 1 88 ? -3.583 7.579 -8.182 1.00 86.88 88 LYS A C 1
ATOM 692 O O . LYS A 1 88 ? -4.120 6.514 -7.881 1.00 86.88 88 LYS A O 1
ATOM 697 N N . VAL A 1 89 ? -2.313 7.846 -7.872 1.00 85.31 89 VAL A N 1
ATOM 698 C CA . VAL A 1 89 ? -1.441 7.015 -7.015 1.00 85.31 89 VAL A CA 1
ATOM 699 C C . VAL A 1 89 ? -0.732 7.909 -6.005 1.00 85.31 89 VAL A C 1
ATOM 701 O O . VAL A 1 89 ? -0.426 7.415 -4.900 1.00 85.31 89 VAL A O 1
#

Radius of gyration: 18.85 Å; chains: 1; bounding box: 60×28×40 Å

Foldseek 3Di:
DDDPPPDCDLVNLVVDDDDDDPVQVVCCVVPVDGDDPCSDDPVSCVVLVVVVVVLLVVQQPDPDDLVPDDPVVNVDDDDPDSCVVDVSD

pLDDT: mean 87.23, std 15.92, range [31.12, 98.5]

Sequence (89 aa):
MMNRMGGVNEIDELSTPYALTADQMAAYQQNGYVKLKDVFSPALLATYGAQITRVVQERNTQHLPLAERGTYAKAFLQITNLWEHDAKV